Protein AF-A0A950J048-F1 (afdb_monomer)

Radius of gyration: 13.29 Å; Cα contacts (8 Å, |Δi|>4): 34; chains: 1; bounding box: 37×18×27 Å

Sequence (60 aa):
MVNESTLGTVELRIPSKAEWVAVARLAVAAVANRLQFSIEEIEDVKLAVAEACTNCIQHG

Solvent-accessible surface area (backbone atoms only — not comparable to full-atom values): 3770 Å² total; per-residue (Å²): 135,86,63,83,92,67,79,77,85,88,87,86,88,76,72,83,46,80,86,44,46,60,55,57,32,52,53,51,38,55,53,36,50,76,71,68,51,51,73,67,58,36,50,52,51,32,48,56,49,45,53,53,48,49,49,46,50,78,73,100

Foldseek 3Di:
DDDPVPDDDDDDDDDLDPVCLVVQLVVQLVVVVVVVDDPVVSVVVSVVSSVVSVCSSVPD

pLDDT: mean 91.74, std 13.96, range [45.25, 98.75]

Secondary structure (DSSP, 8-state):
---GGG---------SSGGGHHHHHHHHHHHHHHTT--HHHHHHHHHHHHHHHHHHHHH-

Mean predicted aligned error: 4.8 Å

Structure (mmCIF, N/CA/C/O backbone):
data_AF-A0A950J048-F1
#
_entry.id   AF-A0A950J048-F1
#
loop_
_atom_site.group_PDB
_atom_site.id
_atom_site.type_symbol
_atom_site.label_atom_id
_atom_site.label_alt_id
_atom_site.label_comp_id
_atom_site.label_asym_id
_atom_site.label_entity_id
_atom_site.label_seq_id
_atom_site.pdbx_PDB_ins_code
_atom_site.Cartn_x
_atom_site.Cartn_y
_atom_site.Cartn_z
_atom_site.occupancy
_atom_site.B_iso_or_equiv
_atom_site.auth_seq_id
_atom_site.auth_comp_id
_atom_site.auth_asym_id
_atom_site.auth_atom_id
_atom_site.pdbx_PDB_model_num
ATOM 1 N N . MET A 1 1 ? -25.285 -7.104 13.644 1.00 45.25 1 MET A N 1
ATOM 2 C CA . MET A 1 1 ? -25.147 -8.166 12.627 1.00 45.25 1 MET A CA 1
ATOM 3 C C . MET A 1 1 ? -24.722 -7.504 11.331 1.00 45.25 1 MET A C 1
ATOM 5 O O . MET A 1 1 ? -25.520 -6.775 10.757 1.00 45.25 1 MET A O 1
ATOM 9 N N . VAL A 1 2 ? -23.464 -7.665 10.926 1.00 52.66 2 VAL A N 1
ATOM 10 C CA . VAL A 1 2 ? -23.016 -7.294 9.576 1.00 52.66 2 VAL A CA 1
ATOM 11 C C . VAL A 1 2 ? -23.449 -8.412 8.628 1.00 52.66 2 VAL A C 1
ATOM 13 O O . VAL A 1 2 ? -23.224 -9.582 8.915 1.00 52.66 2 VAL A O 1
ATOM 16 N N . ASN A 1 3 ? -24.172 -8.060 7.569 1.00 51.47 3 ASN A N 1
ATOM 17 C CA . ASN A 1 3 ? -24.704 -9.003 6.589 1.00 51.47 3 ASN A CA 1
ATOM 18 C C . ASN A 1 3 ? -23.568 -9.425 5.637 1.00 51.47 3 ASN A C 1
ATOM 20 O O . ASN A 1 3 ? -22.935 -8.551 5.046 1.00 51.47 3 ASN A O 1
ATOM 24 N N . GLU A 1 4 ? -23.308 -10.723 5.454 1.00 56.81 4 GLU A N 1
ATOM 25 C CA . GLU A 1 4 ? -22.244 -11.245 4.566 1.00 56.81 4 GLU A CA 1
ATOM 26 C C . GLU A 1 4 ? -22.345 -10.714 3.122 1.00 56.81 4 GLU A C 1
ATOM 28 O O . GLU A 1 4 ? -21.341 -10.592 2.429 1.00 56.81 4 GLU A O 1
ATOM 33 N N . SER A 1 5 ? -23.536 -10.269 2.700 1.00 54.41 5 SER A N 1
ATOM 34 C CA . SER A 1 5 ? -23.789 -9.611 1.406 1.00 54.41 5 SER A CA 1
ATOM 35 C C . SER A 1 5 ? -23.221 -8.181 1.269 1.00 54.41 5 SER A C 1
ATOM 37 O O . SER A 1 5 ? -23.512 -7.507 0.284 1.00 54.41 5 SER A O 1
ATOM 39 N N . THR A 1 6 ? -22.451 -7.681 2.245 1.00 58.81 6 THR A N 1
ATOM 40 C CA . THR A 1 6 ? -21.855 -6.324 2.235 1.00 58.81 6 THR A CA 1
ATOM 41 C C . THR A 1 6 ? -20.321 -6.297 2.222 1.00 58.81 6 THR A C 1
ATOM 43 O O . THR A 1 6 ? -19.733 -5.215 2.231 1.00 58.81 6 THR A O 1
ATOM 46 N N . LEU A 1 7 ? -19.654 -7.457 2.146 1.00 65.06 7 LEU A N 1
ATOM 47 C CA . LEU A 1 7 ? -18.202 -7.537 1.953 1.00 65.06 7 LEU A CA 1
ATOM 48 C C . LEU A 1 7 ? -17.861 -7.247 0.482 1.00 65.06 7 LEU A C 1
ATOM 50 O O . LEU A 1 7 ? -17.939 -8.120 -0.377 1.00 65.06 7 LEU A O 1
ATOM 54 N N . GLY A 1 8 ? -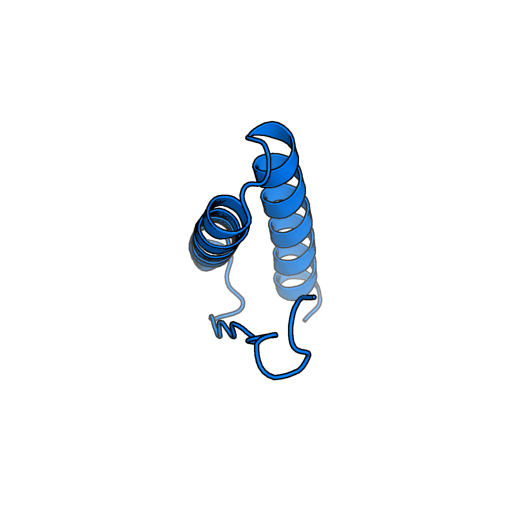17.537 -5.988 0.185 1.00 80.69 8 GLY A N 1
ATOM 55 C CA . GLY A 1 8 ? -17.103 -5.555 -1.142 1.00 80.69 8 GLY A CA 1
ATOM 56 C C . GLY A 1 8 ? -15.594 -5.704 -1.330 1.00 80.69 8 GLY A C 1
ATOM 57 O O . GLY A 1 8 ? -14.817 -5.348 -0.446 1.00 80.69 8 GLY A O 1
ATOM 58 N N . THR A 1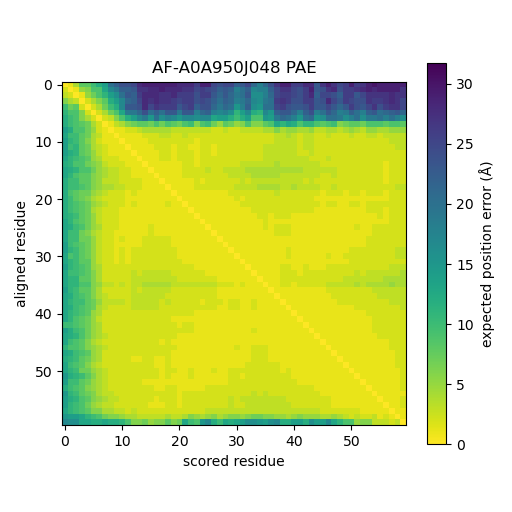 9 ? -15.173 -6.185 -2.499 1.00 90.62 9 THR A N 1
ATOM 59 C CA . THR A 1 9 ? -13.760 -6.219 -2.902 1.00 90.62 9 THR A CA 1
ATOM 60 C C . THR A 1 9 ? -13.411 -4.966 -3.698 1.00 90.62 9 THR A C 1
ATOM 62 O O . THR A 1 9 ? -14.159 -4.552 -4.584 1.00 90.62 9 THR A O 1
ATOM 65 N N . VAL A 1 10 ? -12.256 -4.372 -3.399 1.00 93.31 10 VAL A N 1
ATOM 66 C CA . VAL A 1 10 ? -11.659 -3.296 -4.198 1.00 93.31 10 VAL A CA 1
ATOM 67 C C . VAL A 1 10 ? -10.478 -3.878 -4.967 1.00 93.31 10 VAL A C 1
ATOM 69 O O . VAL A 1 10 ? -9.545 -4.395 -4.358 1.00 93.31 10 VAL A O 1
ATOM 72 N N . GLU A 1 11 ? -10.510 -3.781 -6.295 1.00 96.12 11 GLU A N 1
ATOM 73 C CA . GLU A 1 11 ? -9.409 -4.203 -7.166 1.00 96.12 11 GLU A CA 1
ATOM 74 C C . GLU A 1 11 ? -8.718 -2.994 -7.804 1.00 96.12 11 GLU A C 1
ATOM 76 O O . GLU A 1 11 ? -9.370 -2.080 -8.312 1.00 96.12 11 GLU A O 1
ATOM 81 N N . LEU A 1 12 ? -7.384 -3.015 -7.823 1.00 96.44 12 LEU A N 1
ATOM 82 C CA . LEU A 1 12 ? -6.545 -2.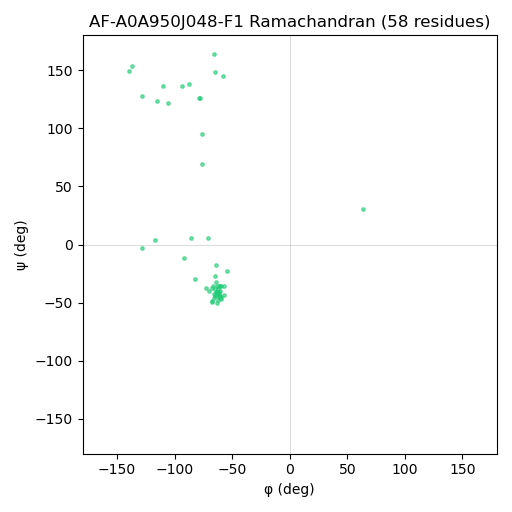027 -8.496 1.00 96.44 12 LEU A CA 1
ATOM 83 C C . LEU A 1 12 ? -5.539 -2.750 -9.397 1.00 96.44 12 LEU A C 1
ATOM 85 O O . LEU A 1 12 ? -4.808 -3.626 -8.942 1.00 96.44 12 LEU A O 1
ATOM 89 N N . ARG A 1 13 ? -5.480 -2.362 -10.675 1.00 97.06 13 ARG A N 1
ATOM 90 C CA . ARG A 1 13 ? -4.499 -2.862 -11.649 1.00 97.06 13 ARG A CA 1
ATOM 91 C C . ARG A 1 13 ? -3.595 -1.717 -12.080 1.00 97.06 13 ARG A C 1
ATOM 93 O O . ARG A 1 13 ? -4.084 -0.701 -12.565 1.00 97.06 13 ARG A O 1
ATOM 100 N N . ILE A 1 14 ? -2.290 -1.893 -11.908 1.00 96.88 14 ILE A N 1
ATOM 101 C CA . ILE A 1 14 ? -1.262 -0.897 -12.228 1.00 96.88 14 ILE A CA 1
ATOM 102 C C . ILE A 1 14 ? -0.068 -1.571 -12.921 1.00 96.88 14 ILE A C 1
ATOM 104 O O . ILE A 1 14 ? 0.152 -2.766 -12.713 1.00 96.88 14 ILE A O 1
ATOM 108 N N . PRO A 1 15 ? 0.707 -0.844 -13.746 1.00 97.31 15 PRO A N 1
ATOM 109 C CA . PRO A 1 15 ? 1.970 -1.344 -14.284 1.00 97.31 15 PRO A CA 1
ATOM 110 C C . PRO A 1 15 ? 2.963 -1.736 -13.182 1.00 97.31 15 PRO A C 1
ATOM 112 O O . PRO A 1 15 ? 3.063 -1.050 -12.165 1.00 97.31 15 PRO A O 1
ATOM 115 N N . SER A 1 16 ? 3.760 -2.784 -13.421 1.00 96.19 16 SER A N 1
ATOM 116 C CA . SER A 1 16 ? 4.865 -3.186 -12.534 1.00 96.19 16 SER A CA 1
ATOM 117 C C . SER A 1 16 ? 6.068 -2.248 -12.704 1.00 96.19 16 SER A C 1
ATOM 119 O O . SER A 1 16 ? 7.082 -2.599 -13.305 1.00 96.19 16 SER A O 1
ATOM 121 N N . LYS A 1 17 ? 5.924 -0.993 -12.261 1.00 96.50 17 LYS A N 1
ATOM 122 C CA . LYS A 1 17 ? 7.001 0.008 -12.258 1.00 96.50 17 LYS A CA 1
ATOM 123 C C . LYS A 1 17 ? 6.977 0.838 -10.979 1.00 96.50 17 LYS A C 1
ATOM 125 O O . LYS A 1 17 ? 5.912 1.099 -10.418 1.00 96.50 17 LYS A O 1
ATOM 130 N N . ALA A 1 18 ? 8.154 1.283 -10.544 1.00 96.69 18 ALA A N 1
ATOM 131 C CA . ALA A 1 18 ? 8.346 1.972 -9.268 1.00 96.69 18 ALA A CA 1
ATOM 132 C C . ALA A 1 18 ? 7.479 3.234 -9.118 1.00 96.69 18 ALA A C 1
ATOM 134 O O . ALA A 1 18 ? 6.963 3.492 -8.030 1.00 96.69 18 ALA A O 1
ATOM 135 N N . GLU A 1 19 ? 7.243 3.984 -10.200 1.00 96.50 19 GLU A N 1
ATOM 136 C CA . GLU A 1 19 ? 6.418 5.195 -10.152 1.00 96.50 19 GLU A CA 1
ATOM 137 C C . GLU A 1 19 ? 4.944 4.928 -9.778 1.00 96.50 19 GLU A C 1
ATOM 139 O O . GLU A 1 19 ? 4.253 5.838 -9.320 1.00 96.50 19 GLU A O 1
ATOM 144 N N . TRP A 1 20 ? 4.467 3.681 -9.893 1.00 97.88 20 TRP A N 1
ATOM 145 C CA . TRP A 1 20 ? 3.087 3.301 -9.566 1.00 97.88 20 TRP A CA 1
ATOM 146 C C . TRP A 1 20 ? 2.888 2.831 -8.121 1.00 97.88 20 TRP A C 1
ATOM 148 O O . TRP A 1 20 ? 1.748 2.758 -7.660 1.00 97.88 20 TRP A O 1
ATOM 158 N N . VAL A 1 21 ? 3.960 2.583 -7.359 1.00 97.94 21 VAL A N 1
ATOM 159 C CA . VAL A 1 21 ? 3.863 2.131 -5.955 1.00 97.94 21 VAL A CA 1
ATOM 160 C C . VAL A 1 21 ? 3.119 3.157 -5.092 1.00 97.94 21 VAL A C 1
ATOM 162 O O . VAL A 1 21 ? 2.330 2.797 -4.217 1.00 97.94 21 VAL A O 1
ATOM 165 N N . ALA A 1 22 ? 3.305 4.451 -5.367 1.00 97.81 22 ALA A N 1
ATOM 166 C CA . ALA A 1 22 ? 2.589 5.517 -4.671 1.00 97.81 22 ALA A CA 1
ATOM 167 C C . ALA A 1 22 ? 1.064 5.438 -4.877 1.00 97.81 22 ALA A C 1
ATOM 169 O O . ALA A 1 22 ? 0.313 5.694 -3.938 1.00 97.81 22 ALA A O 1
ATOM 170 N N . VAL A 1 23 ? 0.602 5.029 -6.064 1.00 98.12 23 VAL A N 1
ATOM 171 C CA . VAL A 1 23 ? -0.831 4.875 -6.370 1.00 98.12 23 VAL A CA 1
ATOM 172 C C . VAL A 1 23 ? -1.442 3.757 -5.527 1.00 98.12 23 VAL A C 1
ATOM 174 O O . VAL A 1 23 ? -2.480 3.969 -4.902 1.00 98.12 23 VAL A O 1
ATOM 177 N N . ALA A 1 24 ? -0.775 2.600 -5.438 1.00 98.38 24 ALA A N 1
ATOM 178 C CA . ALA A 1 24 ? -1.229 1.486 -4.602 1.00 98.38 24 ALA A CA 1
ATOM 179 C C . ALA A 1 24 ? -1.321 1.879 -3.118 1.00 98.38 24 ALA A C 1
ATOM 181 O O . ALA A 1 24 ? -2.333 1.621 -2.465 1.00 98.38 24 ALA A O 1
ATOM 182 N N . ARG A 1 25 ? -0.298 2.575 -2.601 1.00 98.50 25 ARG A N 1
ATOM 183 C CA . ARG A 1 25 ? -0.265 3.055 -1.210 1.00 98.50 25 ARG A CA 1
ATOM 184 C C . ARG A 1 25 ? -1.379 4.057 -0.907 1.00 98.50 25 ARG A C 1
ATOM 186 O O . ARG A 1 25 ? -1.974 4.003 0.162 1.00 98.50 25 ARG A O 1
ATOM 193 N N . LEU A 1 26 ? -1.673 4.975 -1.827 1.00 98.44 26 LEU A N 1
ATOM 194 C CA . LEU A 1 26 ? -2.756 5.945 -1.641 1.00 98.44 26 LEU A CA 1
ATOM 195 C C . LEU A 1 26 ? -4.136 5.283 -1.720 1.00 98.44 26 LEU A C 1
ATOM 197 O O . LEU A 1 26 ? -5.010 5.602 -0.916 1.00 98.44 26 LEU A O 1
ATOM 201 N N . ALA A 1 27 ? -4.324 4.337 -2.642 1.00 98.31 27 ALA A N 1
ATOM 202 C CA . ALA A 1 27 ? -5.575 3.596 -2.762 1.00 98.31 27 ALA A CA 1
ATOM 203 C C . ALA A 1 27 ? -5.876 2.785 -1.492 1.00 98.31 27 ALA A C 1
ATOM 205 O O . ALA A 1 27 ? -6.979 2.884 -0.953 1.00 98.31 27 ALA A O 1
ATOM 206 N N . VAL A 1 28 ? -4.893 2.042 -0.966 1.00 98.06 28 VAL A N 1
ATOM 207 C CA . VAL A 1 28 ? -5.096 1.252 0.258 1.00 98.06 28 VAL A CA 1
ATOM 208 C C . VAL A 1 28 ? -5.317 2.144 1.481 1.00 98.06 28 VAL A C 1
ATOM 210 O O . VAL A 1 28 ? -6.168 1.832 2.309 1.00 98.06 28 VAL A O 1
ATOM 213 N N . ALA A 1 29 ? -4.645 3.299 1.558 1.00 98.50 29 ALA A N 1
ATOM 214 C CA . ALA A 1 29 ? -4.865 4.269 2.628 1.00 98.50 29 ALA A CA 1
ATOM 215 C C . ALA A 1 29 ? -6.302 4.810 2.629 1.00 98.50 29 ALA A C 1
ATOM 217 O O . ALA A 1 29 ? -6.922 4.910 3.686 1.00 98.50 29 ALA A O 1
ATOM 218 N N . ALA A 1 30 ? -6.856 5.115 1.451 1.00 97.94 30 ALA A N 1
ATOM 219 C CA . ALA A 1 30 ? -8.237 5.573 1.324 1.00 97.94 30 ALA A CA 1
ATOM 220 C C . ALA A 1 30 ? -9.248 4.502 1.772 1.00 97.94 30 ALA A C 1
ATOM 222 O O . ALA A 1 30 ? -10.220 4.818 2.461 1.00 97.94 30 ALA A O 1
ATOM 223 N N . VAL A 1 31 ? -9.009 3.232 1.423 1.00 96.88 31 VAL A N 1
ATOM 224 C CA . VAL A 1 31 ? -9.858 2.111 1.858 1.00 96.88 31 VAL A CA 1
ATOM 225 C C . VAL A 1 31 ? -9.748 1.894 3.370 1.00 96.88 31 VAL A C 1
ATOM 227 O O . VAL A 1 31 ? -10.773 1.843 4.044 1.00 96.88 31 VAL A O 1
ATOM 230 N N . ALA A 1 32 ? -8.533 1.837 3.920 1.00 96.88 32 ALA A N 1
ATOM 231 C CA . ALA A 1 32 ? -8.300 1.638 5.351 1.00 96.88 32 ALA A CA 1
ATOM 232 C C . ALA A 1 32 ? -8.879 2.784 6.201 1.00 96.88 32 ALA A C 1
ATOM 234 O O . ALA A 1 32 ? -9.510 2.539 7.228 1.00 96.88 32 ALA A O 1
ATOM 235 N N . ASN A 1 33 ? -8.775 4.031 5.728 1.00 97.06 33 ASN A N 1
ATOM 236 C CA . ASN A 1 33 ? -9.414 5.176 6.373 1.00 97.06 33 ASN A CA 1
ATOM 237 C C . ASN A 1 33 ? -10.946 5.040 6.413 1.00 97.06 33 ASN A C 1
ATOM 239 O O . ASN A 1 33 ? -11.561 5.306 7.444 1.00 97.06 33 ASN A O 1
ATOM 243 N N . ARG A 1 34 ? -11.571 4.555 5.330 1.00 94.81 34 ARG A N 1
ATOM 244 C CA . ARG A 1 34 ? -13.018 4.281 5.288 1.00 94.81 34 ARG A CA 1
ATOM 245 C C . ARG A 1 34 ? -13.434 3.159 6.247 1.00 94.81 34 ARG A C 1
ATOM 247 O O . ARG A 1 34 ? -14.572 3.161 6.708 1.00 94.81 34 ARG A O 1
ATOM 254 N N . LEU A 1 35 ? -12.520 2.240 6.558 1.00 94.12 35 LEU A N 1
ATOM 255 C CA . LEU A 1 35 ? -12.686 1.180 7.558 1.00 94.12 35 LEU A CA 1
ATOM 256 C C . LEU A 1 35 ? -12.331 1.628 8.988 1.00 94.12 35 LEU A C 1
ATOM 258 O O . LEU A 1 35 ? -12.365 0.806 9.897 1.00 94.12 35 LEU A O 1
ATOM 262 N N . GLN A 1 36 ? -12.040 2.919 9.196 1.00 95.75 36 GLN A N 1
ATOM 263 C CA . GLN A 1 36 ? -11.739 3.530 10.497 1.00 95.75 36 GLN A CA 1
ATOM 264 C C . GLN A 1 36 ? -10.470 2.996 11.180 1.00 95.75 36 GLN A C 1
ATOM 266 O O . GLN A 1 36 ? -10.384 2.999 12.407 1.00 95.75 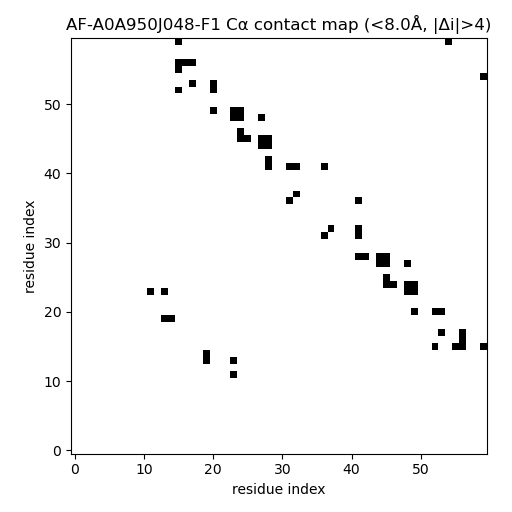36 GLN A O 1
ATOM 271 N N . PHE A 1 37 ? -9.477 2.574 10.395 1.00 97.94 37 PHE A N 1
ATOM 272 C CA . PHE A 1 37 ? -8.155 2.235 10.923 1.00 97.94 37 PHE A CA 1
ATOM 273 C C . PHE A 1 37 ? -7.493 3.492 11.505 1.00 97.94 37 PHE A C 1
ATOM 275 O O . PHE A 1 37 ? -7.704 4.611 11.018 1.00 97.94 37 PHE A O 1
ATOM 282 N N . SER A 1 38 ? -6.680 3.311 12.541 1.00 98.56 38 SER A N 1
ATOM 283 C CA . SER A 1 38 ? -5.836 4.371 13.085 1.00 98.56 38 SER A CA 1
ATOM 284 C C . SER A 1 38 ? -4.766 4.802 12.079 1.00 98.56 38 SER A C 1
ATOM 286 O O . SER A 1 38 ? -4.473 4.117 11.099 1.00 98.56 38 SER A O 1
ATOM 288 N N . ILE A 1 39 ? -4.160 5.965 12.318 1.00 98.06 39 ILE A N 1
ATOM 289 C CA . ILE A 1 39 ? -3.098 6.486 11.447 1.00 98.06 39 ILE A CA 1
ATOM 290 C C . ILE A 1 39 ? -1.908 5.517 11.403 1.00 98.06 39 ILE A C 1
ATOM 292 O O . ILE A 1 39 ? -1.356 5.294 10.330 1.00 98.06 39 ILE A O 1
ATOM 296 N N . GLU A 1 40 ? -1.547 4.927 12.544 1.00 98.62 40 GLU A N 1
ATOM 297 C CA . GLU A 1 40 ? -0.459 3.949 12.650 1.00 98.62 40 GLU A CA 1
ATOM 298 C C . GLU A 1 40 ? -0.763 2.695 11.821 1.00 98.62 40 GLU A C 1
ATOM 300 O O . GLU A 1 40 ? 0.012 2.346 10.935 1.00 98.62 40 GLU A O 1
ATOM 305 N N . GLU A 1 41 ? -1.955 2.113 11.987 1.00 98.75 41 GLU A N 1
ATOM 306 C CA . GLU A 1 41 ? -2.384 0.946 11.203 1.00 98.75 41 GLU A CA 1
ATOM 307 C C . GLU A 1 41 ? -2.433 1.242 9.694 1.00 98.75 41 GLU A C 1
ATOM 309 O O . GLU A 1 41 ? -2.105 0.386 8.872 1.00 98.75 41 GLU A O 1
ATOM 314 N N . ILE A 1 42 ? -2.825 2.457 9.292 1.00 98.69 42 ILE A N 1
ATOM 315 C CA . ILE A 1 42 ? -2.812 2.86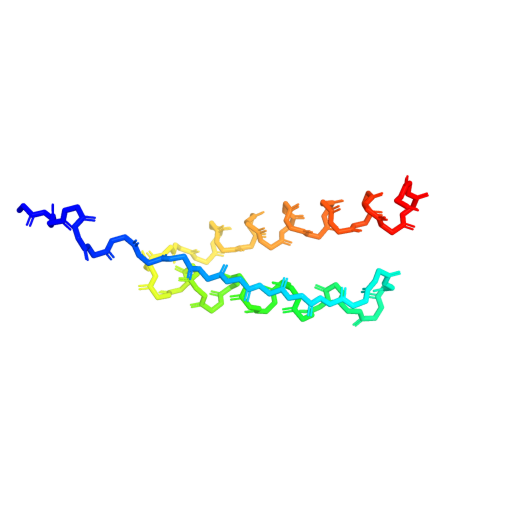4 7.880 1.00 98.69 42 ILE A CA 1
ATOM 316 C C . ILE A 1 42 ? -1.378 2.925 7.340 1.00 98.69 42 ILE A C 1
ATOM 318 O O . ILE A 1 42 ? -1.136 2.494 6.208 1.00 98.69 42 ILE A O 1
ATOM 322 N N . GLU A 1 43 ? -0.424 3.460 8.104 1.00 98.62 43 GLU A N 1
ATOM 323 C CA . GLU A 1 43 ? 0.978 3.502 7.681 1.00 98.62 43 GLU A CA 1
ATOM 324 C C . GLU A 1 43 ? 1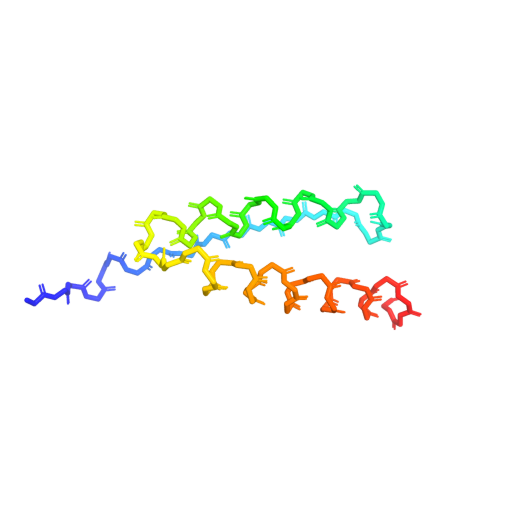.602 2.103 7.610 1.00 98.62 43 GLU A C 1
ATOM 326 O O . GLU A 1 43 ? 2.308 1.820 6.637 1.00 98.62 43 GLU A O 1
ATOM 331 N N . ASP A 1 44 ? 1.254 1.201 8.529 1.00 98.69 44 ASP A N 1
ATOM 332 C CA . ASP A 1 44 ? 1.681 -0.203 8.486 1.00 98.69 44 ASP A CA 1
ATOM 333 C C . ASP A 1 44 ? 1.164 -0.915 7.229 1.00 98.69 44 ASP A C 1
ATOM 335 O O . ASP A 1 44 ? 1.922 -1.572 6.509 1.00 98.69 44 ASP A O 1
ATOM 339 N N . VAL A 1 45 ? -0.114 -0.724 6.880 1.00 98.38 45 VAL A N 1
ATOM 340 C CA . VAL A 1 45 ? -0.688 -1.284 5.645 1.00 98.38 45 VAL A CA 1
ATOM 341 C C . VAL A 1 45 ? -0.015 -0.688 4.404 1.00 98.38 45 VAL A C 1
ATOM 343 O O . VAL A 1 45 ? 0.283 -1.408 3.447 1.00 98.38 45 VAL A O 1
ATOM 346 N N . LYS A 1 46 ? 0.271 0.621 4.396 1.00 98.62 46 LYS A N 1
ATOM 347 C CA . LYS A 1 46 ? 1.002 1.262 3.290 1.00 98.62 46 LYS A CA 1
ATOM 348 C C . LYS A 1 46 ? 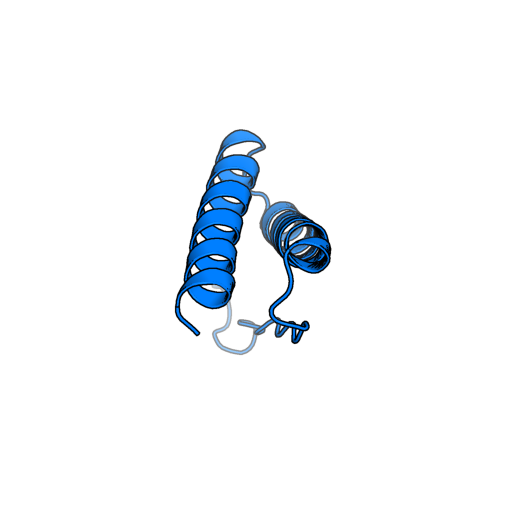2.416 0.709 3.144 1.00 98.62 46 LYS A C 1
ATOM 350 O O . LYS A 1 46 ? 2.890 0.633 2.010 1.00 98.62 46 LYS A O 1
ATOM 355 N N . LEU A 1 47 ? 3.091 0.376 4.243 1.00 98.62 47 LEU A N 1
ATOM 356 C CA . LEU A 1 47 ? 4.416 -0.238 4.217 1.00 98.62 47 LEU A CA 1
ATOM 357 C C . LEU A 1 47 ? 4.342 -1.657 3.645 1.00 98.62 47 LEU A C 1
ATOM 359 O O . LEU A 1 47 ? 5.039 -1.945 2.675 1.00 98.62 47 LEU A O 1
ATOM 363 N N . ALA A 1 48 ? 3.424 -2.487 4.145 1.00 98.62 48 ALA A N 1
ATOM 364 C CA . ALA A 1 48 ? 3.226 -3.850 3.651 1.00 98.62 48 ALA A CA 1
ATOM 365 C C . ALA A 1 48 ? 2.907 -3.887 2.143 1.00 98.62 48 ALA A C 1
ATOM 367 O O . ALA A 1 48 ? 3.483 -4.676 1.393 1.00 98.62 48 ALA A O 1
ATOM 368 N N . VAL A 1 49 ? 2.039 -2.987 1.660 1.00 98.31 49 VAL A N 1
ATOM 369 C CA . VAL A 1 49 ? 1.749 -2.862 0.220 1.00 98.31 49 VAL A CA 1
ATOM 370 C C . VAL A 1 49 ? 2.981 -2.398 -0.564 1.00 98.31 49 VAL A C 1
ATOM 372 O O . VAL A 1 49 ? 3.216 -2.885 -1.668 1.00 98.31 49 VAL A O 1
ATOM 375 N N . ALA A 1 50 ? 3.791 -1.486 -0.018 1.00 98.31 50 ALA A N 1
ATOM 376 C CA . ALA A 1 50 ? 5.010 -1.024 -0.681 1.00 98.31 50 ALA A CA 1
ATOM 377 C C . ALA A 1 50 ? 6.044 -2.149 -0.847 1.00 98.31 50 ALA A C 1
ATOM 379 O O . ALA A 1 50 ? 6.632 -2.277 -1.923 1.00 98.31 50 ALA A O 1
ATOM 380 N N . GLU A 1 51 ? 6.245 -2.970 0.184 1.00 98.31 51 GLU A N 1
ATOM 381 C CA . GLU A 1 51 ? 7.142 -4.128 0.141 1.00 98.31 51 GLU A CA 1
ATOM 382 C C . GLU A 1 51 ? 6.637 -5.182 -0.849 1.00 98.31 51 GLU A C 1
ATOM 384 O O . GLU A 1 51 ? 7.405 -5.649 -1.692 1.00 98.31 51 GLU A O 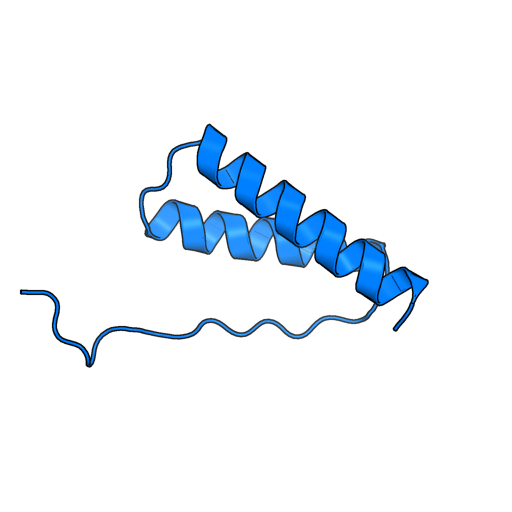1
ATOM 389 N N . ALA A 1 52 ? 5.332 -5.475 -0.838 1.00 97.81 52 ALA A N 1
ATOM 390 C CA . ALA A 1 52 ? 4.715 -6.387 -1.798 1.00 97.81 52 ALA A CA 1
ATOM 391 C C . ALA A 1 52 ? 4.884 -5.900 -3.248 1.00 97.81 52 ALA A C 1
ATOM 393 O O . ALA A 1 52 ? 5.319 -6.664 -4.111 1.00 97.81 52 ALA A O 1
ATOM 394 N N . CYS A 1 53 ? 4.610 -4.618 -3.525 1.00 97.75 53 CYS A N 1
ATOM 395 C CA . CYS A 1 53 ? 4.829 -4.043 -4.853 1.00 97.75 53 CYS A CA 1
ATOM 396 C C . CYS A 1 53 ? 6.311 -4.064 -5.249 1.00 97.75 53 CYS A C 1
ATOM 398 O O . CYS A 1 53 ? 6.621 -4.384 -6.393 1.00 97.75 53 CYS A O 1
ATOM 400 N N . THR A 1 54 ? 7.224 -3.752 -4.326 1.00 97.31 54 THR A N 1
ATOM 401 C CA . THR A 1 54 ? 8.674 -3.780 -4.585 1.00 97.31 54 THR A CA 1
ATOM 402 C C . THR A 1 54 ? 9.131 -5.185 -4.961 1.00 97.31 54 THR A C 1
ATOM 404 O O . THR A 1 54 ? 9.847 -5.347 -5.946 1.00 97.31 54 THR A O 1
ATOM 407 N N . ASN A 1 55 ? 8.648 -6.202 -4.245 1.00 97.50 55 ASN A N 1
ATOM 408 C CA . ASN A 1 55 ? 8.918 -7.598 -4.561 1.00 97.50 55 ASN A CA 1
ATOM 409 C C . ASN A 1 55 ? 8.399 -7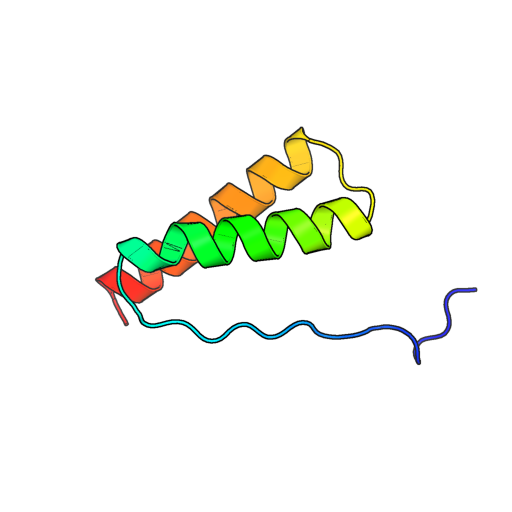.977 -5.961 1.00 97.50 55 ASN A C 1
ATOM 411 O O . ASN A 1 55 ? 9.136 -8.560 -6.751 1.00 97.50 55 ASN A O 1
ATOM 415 N N . CYS A 1 56 ? 7.169 -7.583 -6.314 1.00 96.75 56 CYS A N 1
ATOM 416 C CA . CYS A 1 56 ? 6.620 -7.812 -7.656 1.00 96.75 56 CYS A CA 1
ATOM 417 C C . CYS A 1 56 ? 7.385 -7.073 -8.765 1.00 96.75 56 CYS A C 1
ATOM 419 O O . CYS A 1 56 ? 7.469 -7.575 -9.879 1.00 96.75 56 CYS A O 1
ATOM 421 N N . ILE A 1 57 ? 7.940 -5.893 -8.488 1.00 96.94 57 ILE A N 1
ATOM 422 C CA . ILE A 1 57 ? 8.744 -5.140 -9.461 1.00 96.94 57 ILE A CA 1
ATOM 423 C C . ILE A 1 57 ? 10.117 -5.791 -9.665 1.00 96.94 57 ILE A C 1
ATOM 425 O O . ILE A 1 57 ? 10.632 -5.792 -10.779 1.00 96.94 57 ILE A O 1
ATOM 429 N N . GLN A 1 58 ? 10.727 -6.321 -8.603 1.00 96.44 58 GLN A N 1
ATOM 430 C CA . GLN A 1 58 ? 12.072 -6.904 -8.657 1.00 96.44 58 GLN A CA 1
ATOM 431 C C . GLN A 1 58 ? 12.094 -8.346 -9.175 1.00 96.44 58 GLN A C 1
ATOM 433 O O . GLN A 1 58 ? 13.094 -8.764 -9.759 1.00 96.44 58 GLN A O 1
ATOM 438 N N . HIS A 1 59 ? 11.022 -9.103 -8.942 1.00 93.81 59 HIS A N 1
ATOM 439 C CA . HIS A 1 59 ? 10.995 -10.551 -9.164 1.00 93.81 59 HIS A CA 1
ATOM 440 C C . HIS A 1 59 ? 9.823 -11.046 -10.024 1.00 93.81 59 HIS A C 1
ATOM 442 O O . HIS A 1 59 ? 9.729 -12.253 -10.253 1.00 93.81 59 HIS A O 1
ATOM 448 N N . GLY A 1 60 ? 8.917 -10.156 -10.445 1.00 79.06 60 GLY A N 1
ATOM 449 C CA . GLY A 1 60 ? 7.753 -10.483 -11.279 1.00 79.06 60 GLY A CA 1
ATOM 450 C C . GLY A 1 60 ? 8.005 -10.436 -12.778 1.00 79.06 60 GLY A C 1
ATOM 451 O O . GLY A 1 60 ? 9.066 -9.931 -13.208 1.00 79.06 60 GLY A O 1
#

Nearest PDB structures (foldseek):
  6m36-assembly2_O  TM=9.618E-01  e=2.342E-03  Bacillus subtilis subsp. subtilis str. 168